Protein AF-A0A455B3C9-F1 (afdb_monomer_lite)

Organism: Physeter macrocephalus (NCBI:txid9755)

Radius of gyration: 35.67 Å; chains: 1; bounding box: 88×61×58 Å

pLDDT: mean 70.64, std 20.66, range [33.12, 98.31]

Structure (mmCIF, N/CA/C/O backbone):
data_AF-A0A455B3C9-F1
#
_entry.id   AF-A0A455B3C9-F1
#
loop_
_atom_site.group_PDB
_atom_site.id
_atom_site.type_symbol
_atom_site.label_atom_id
_atom_site.label_alt_id
_atom_site.label_comp_id
_atom_site.label_asym_id
_atom_site.label_entity_id
_atom_site.label_seq_id
_atom_site.pdbx_PDB_ins_code
_atom_site.Cartn_x
_atom_site.Cartn_y
_atom_site.Cartn_z
_atom_site.occupancy
_atom_site.B_iso_or_equiv
_atom_site.auth_seq_id
_atom_site.auth_comp_id
_atom_site.auth_asym_id
_atom_site.auth_atom_id
_atom_site.pdbx_PDB_model_num
ATOM 1 N N . MET A 1 1 ? -5.446 11.887 10.266 1.00 84.44 1 MET A N 1
ATOM 2 C CA . MET A 1 1 ? -5.715 10.713 9.389 1.00 84.44 1 MET A CA 1
ATOM 3 C C . MET A 1 1 ? -7.217 10.439 9.291 1.00 84.44 1 MET A C 1
ATOM 5 O O . MET A 1 1 ? -7.715 10.047 8.249 1.00 84.44 1 MET A O 1
ATOM 9 N N . GLU A 1 2 ? -7.931 10.686 10.380 1.00 88.81 2 GLU A N 1
ATOM 10 C CA . GLU A 1 2 ? -9.371 10.615 10.605 1.00 88.81 2 GLU A CA 1
ATOM 11 C C . GLU A 1 2 ? -10.140 11.524 9.648 1.00 88.81 2 GLU A C 1
ATOM 13 O O . GLU A 1 2 ? -11.066 11.072 8.991 1.00 88.81 2 GLU A O 1
ATOM 18 N N . GLU A 1 3 ? -9.706 12.779 9.536 1.00 94.31 3 GLU A N 1
ATOM 19 C CA . GLU A 1 3 ? -10.306 13.787 8.661 1.00 94.31 3 GLU A CA 1
ATOM 20 C C . GLU A 1 3 ? -10.301 13.338 7.194 1.00 94.31 3 GLU A C 1
ATOM 22 O O . GLU A 1 3 ? -11.344 13.317 6.555 1.00 94.31 3 GLU A O 1
ATOM 27 N N . LEU A 1 4 ? -9.167 12.823 6.699 1.00 95.12 4 LEU A N 1
ATOM 28 C CA . LEU A 1 4 ? -9.070 12.243 5.353 1.00 95.12 4 LEU A CA 1
ATOM 29 C C . LEU A 1 4 ? -10.069 11.096 5.140 1.00 95.12 4 LEU A C 1
ATOM 31 O O . LEU A 1 4 ? -10.654 10.961 4.071 1.00 95.12 4 LEU A O 1
ATOM 35 N N . VAL A 1 5 ? -10.256 10.253 6.155 1.00 94.94 5 VAL A N 1
ATOM 36 C CA . VAL A 1 5 ? -11.179 9.114 6.108 1.00 94.94 5 VAL A CA 1
ATOM 37 C C . VAL A 1 5 ? -12.644 9.566 6.093 1.00 94.94 5 VAL A C 1
ATOM 39 O O . VAL A 1 5 ? -13.481 8.856 5.535 1.00 94.94 5 VAL A O 1
ATOM 42 N N . VAL A 1 6 ? -12.966 10.707 6.705 1.00 95.44 6 VAL A N 1
ATOM 43 C CA . VAL A 1 6 ? -14.303 11.321 6.669 1.00 95.44 6 VAL A CA 1
ATOM 44 C C . VAL A 1 6 ? -14.546 11.972 5.310 1.00 95.44 6 VAL A C 1
ATOM 46 O O . VAL A 1 6 ? -15.497 11.599 4.628 1.00 95.44 6 VAL A O 1
ATOM 49 N N . GLU A 1 7 ? -13.645 12.849 4.871 1.00 97.81 7 GLU A N 1
ATOM 50 C CA . GLU A 1 7 ? -13.755 13.557 3.588 1.00 97.81 7 GLU A CA 1
ATOM 51 C C . GLU A 1 7 ? -13.826 12.593 2.400 1.00 97.81 7 GLU A C 1
ATOM 53 O O . GLU A 1 7 ? -14.624 12.777 1.482 1.00 97.81 7 GLU A O 1
ATOM 58 N N . LEU A 1 8 ? -13.054 11.499 2.429 1.00 97.31 8 LEU A N 1
ATOM 59 C CA . LEU A 1 8 ? -13.097 10.508 1.358 1.00 97.31 8 LEU A CA 1
ATOM 60 C C . LEU A 1 8 ? -14.457 9.799 1.275 1.00 97.31 8 LEU A C 1
ATOM 62 O O . LEU A 1 8 ? -14.885 9.479 0.173 1.00 97.31 8 LEU A O 1
ATOM 66 N N . ARG A 1 9 ? -15.166 9.578 2.391 1.00 96.31 9 ARG A N 1
ATOM 67 C CA . ARG A 1 9 ? -16.527 9.003 2.350 1.00 96.31 9 ARG A CA 1
ATOM 68 C C . ARG A 1 9 ? -17.502 9.954 1.691 1.00 96.31 9 ARG A C 1
ATOM 70 O O . ARG A 1 9 ? -18.206 9.531 0.785 1.00 96.31 9 ARG A O 1
ATOM 77 N N . VAL A 1 10 ? -17.480 11.220 2.105 1.00 97.75 10 VAL A N 1
ATOM 78 C CA . VAL A 1 10 ? -18.330 12.265 1.523 1.00 97.75 10 VAL A CA 1
ATOM 79 C C . VAL A 1 10 ? -18.064 12.371 0.023 1.00 97.75 10 VAL A C 1
ATOM 81 O O . VAL A 1 10 ? -18.995 12.368 -0.775 1.00 97.75 10 VAL A O 1
ATOM 84 N N . PHE A 1 11 ? -16.795 12.367 -0.392 1.00 97.88 11 PHE A N 1
ATOM 85 C CA . PHE A 1 11 ? -16.436 12.359 -1.808 1.00 97.88 11 PHE A CA 1
ATOM 86 C C . PHE A 1 11 ? -16.989 11.136 -2.550 1.00 97.88 11 PHE A C 1
ATOM 88 O O . PHE A 1 11 ? -17.548 11.280 -3.636 1.00 97.88 11 PHE A O 1
ATOM 95 N N . LEU A 1 12 ? -16.863 9.931 -1.983 1.00 97.50 12 LEU A N 1
ATOM 96 C CA . LEU A 1 12 ? -17.436 8.735 -2.598 1.00 97.50 12 LEU A CA 1
ATOM 97 C C . LEU A 1 12 ? -18.965 8.824 -2.691 1.00 97.50 12 LEU A C 1
ATOM 99 O O . LEU A 1 12 ? -19.493 8.447 -3.729 1.00 97.50 12 LEU A O 1
ATOM 103 N N . GLU A 1 13 ? -19.664 9.347 -1.685 1.00 97.19 13 GLU A N 1
ATOM 104 C CA . GLU A 1 13 ? -21.121 9.563 -1.731 1.00 97.19 13 GLU A CA 1
ATOM 105 C C . GLU A 1 13 ? -21.513 10.547 -2.839 1.00 97.19 13 GLU A C 1
ATOM 107 O O . GLU A 1 13 ? -22.425 10.273 -3.615 1.00 97.19 13 GLU A O 1
ATOM 112 N N . LEU A 1 14 ? -20.770 11.644 -3.009 1.00 97.81 14 LEU A N 1
ATOM 113 C CA . LEU A 1 14 ? -20.999 12.581 -4.115 1.00 97.81 14 LEU A CA 1
ATOM 114 C C . LEU A 1 14 ? -20.873 11.893 -5.482 1.00 97.81 14 LEU A C 1
ATOM 116 O O . LEU A 1 14 ? -21.664 12.159 -6.385 1.00 97.81 14 LEU A O 1
ATOM 120 N N . LEU A 1 15 ? -19.936 10.949 -5.626 1.00 97.50 15 LEU A N 1
ATOM 121 C CA . LEU A 1 15 ? -19.786 10.173 -6.858 1.00 97.50 15 LEU A CA 1
ATOM 122 C C . LEU A 1 15 ? -20.971 9.230 -7.144 1.00 97.50 15 LEU A C 1
ATOM 124 O O . LEU A 1 15 ? -21.060 8.735 -8.264 1.00 97.50 15 LEU A O 1
ATOM 128 N N . ASP A 1 16 ? -21.859 8.927 -6.186 1.00 95.88 16 ASP A N 1
ATOM 129 C CA . ASP A 1 16 ? -23.080 8.137 -6.469 1.00 95.88 16 ASP A CA 1
ATOM 130 C C . ASP A 1 16 ? -24.089 8.903 -7.326 1.00 95.88 16 ASP A C 1
ATOM 132 O O . ASP A 1 16 ? -24.940 8.291 -7.972 1.00 95.88 16 ASP A O 1
ATOM 136 N N . HIS A 1 17 ? -23.981 10.230 -7.364 1.00 96.25 17 HIS A N 1
ATOM 137 C CA . HIS A 1 17 ? -24.862 11.092 -8.146 1.00 96.25 17 HIS A CA 1
ATOM 138 C C . HIS A 1 17 ? -24.338 11.374 -9.560 1.00 96.25 17 HIS A C 1
ATOM 140 O O . HIS A 1 17 ? -25.037 11.996 -10.358 1.00 96.25 17 HIS A O 1
ATOM 146 N N . GLU A 1 18 ? -23.141 10.889 -9.891 1.00 96.62 18 GLU A N 1
ATOM 147 C CA . GLU A 1 18 ? -22.470 11.146 -11.163 1.00 96.62 18 GLU A CA 1
ATOM 148 C C . GLU A 1 18 ? -22.542 9.948 -12.122 1.00 96.62 18 GLU A C 1
ATOM 150 O O . GLU A 1 18 ? -22.616 8.779 -11.727 1.00 96.62 18 GLU A O 1
ATOM 155 N N . TYR A 1 19 ? -22.453 10.224 -13.426 1.00 96.38 19 TYR A N 1
ATOM 156 C CA . TYR A 1 19 ? -22.346 9.175 -14.444 1.00 96.38 19 TYR A CA 1
ATOM 157 C C . TYR A 1 19 ? -20.912 8.637 -14.523 1.00 96.38 19 TYR A C 1
ATOM 159 O O . TYR A 1 19 ? -20.065 9.148 -15.255 1.00 96.38 19 TYR A O 1
ATOM 167 N N . LEU A 1 20 ? -20.641 7.566 -13.776 1.00 97.00 20 LEU A N 1
ATOM 168 C CA . LEU A 1 20 ? -19.334 6.902 -13.746 1.00 97.00 20 LEU A CA 1
ATOM 169 C C . LEU A 1 20 ? -19.211 5.797 -14.807 1.00 97.00 20 LEU A C 1
ATOM 171 O O . LEU A 1 20 ? -20.144 5.024 -15.043 1.00 97.00 20 LEU A O 1
ATOM 175 N N . THR A 1 21 ? -18.015 5.647 -15.382 1.00 98.00 21 THR A N 1
ATOM 176 C CA . THR A 1 21 ? -17.663 4.473 -16.199 1.00 98.00 21 THR A CA 1
ATOM 177 C C . THR A 1 21 ? -17.538 3.212 -15.328 1.00 98.00 21 THR A C 1
ATOM 179 O O . THR A 1 21 ? -17.332 3.307 -14.115 1.00 98.00 21 THR A O 1
ATOM 182 N N . SER A 1 22 ? -17.623 2.013 -15.929 1.00 97.81 22 SER A N 1
ATOM 183 C CA . SER A 1 22 ? -17.520 0.735 -15.184 1.00 97.81 22 SER A CA 1
ATOM 184 C C . SER A 1 22 ? -16.248 0.654 -14.343 1.00 97.81 22 SER A C 1
ATOM 186 O O . SER A 1 22 ? -16.307 0.36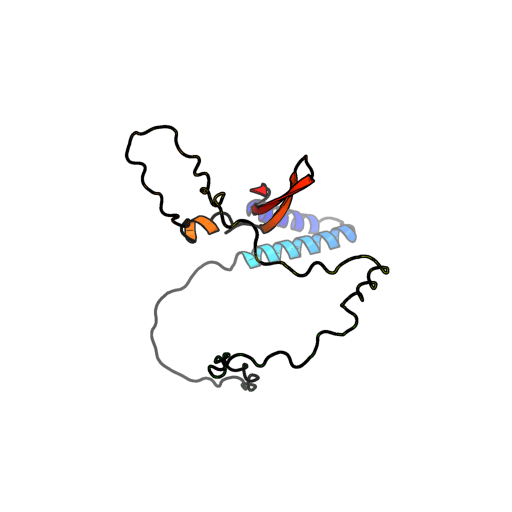9 -13.151 1.00 97.81 22 SER A O 1
ATOM 188 N N . ALA A 1 23 ? -15.109 1.016 -14.941 1.00 98.00 23 ALA A N 1
ATOM 189 C CA . ALA A 1 23 ? -13.817 0.995 -14.265 1.00 98.00 23 ALA A CA 1
ATOM 190 C C . ALA A 1 23 ? -13.790 1.908 -13.027 1.00 98.00 23 ALA A C 1
ATOM 192 O O . ALA A 1 23 ? -13.222 1.547 -11.998 1.00 98.00 23 ALA A O 1
ATOM 193 N N . VAL A 1 24 ? -14.428 3.083 -13.096 1.00 97.69 24 VAL A N 1
ATOM 194 C CA . VAL A 1 24 ? -14.485 4.015 -11.960 1.00 97.69 24 VAL A CA 1
ATOM 195 C C . VAL A 1 24 ? -15.407 3.482 -10.864 1.00 97.69 24 VAL A C 1
ATOM 197 O O . VAL A 1 24 ? -15.058 3.577 -9.690 1.00 97.69 24 VAL A O 1
ATOM 200 N N . ARG A 1 25 ? -16.532 2.850 -11.219 1.00 97.94 25 ARG A N 1
ATOM 201 C CA . ARG A 1 25 ? -17.429 2.202 -10.248 1.00 97.94 25 ARG A CA 1
ATOM 202 C C . ARG A 1 25 ? -16.743 1.047 -9.513 1.00 97.94 25 ARG A C 1
ATOM 204 O O . ARG A 1 25 ? -16.868 0.942 -8.296 1.00 97.94 25 ARG A O 1
ATOM 211 N N . GLU A 1 26 ? -15.981 0.223 -10.228 1.00 98.25 26 GLU A N 1
ATOM 212 C CA . GLU A 1 26 ? -15.182 -0.858 -9.636 1.00 98.25 26 GLU A CA 1
ATOM 213 C C . GLU A 1 26 ? -14.138 -0.307 -8.660 1.00 98.25 26 GLU A C 1
ATOM 215 O O . GLU A 1 26 ? -14.036 -0.772 -7.524 1.00 98.25 26 GLU A O 1
ATOM 220 N N . LYS A 1 27 ? -13.398 0.736 -9.057 1.00 98.25 27 LYS A N 1
ATOM 221 C CA . LYS A 1 27 ? -12.426 1.389 -8.167 1.00 98.25 27 LYS A CA 1
ATOM 222 C C . LYS A 1 27 ? -13.094 2.021 -6.952 1.00 98.25 27 LYS A C 1
ATOM 224 O O . LYS A 1 27 ? -12.587 1.857 -5.847 1.00 98.25 27 LYS A O 1
ATOM 229 N N . LYS A 1 28 ? -14.236 2.682 -7.132 1.00 98.06 28 LYS A N 1
ATOM 230 C CA . LYS A 1 28 ? -15.038 3.230 -6.038 1.00 98.06 28 LYS A CA 1
ATOM 231 C C . LYS A 1 28 ? -15.422 2.145 -5.029 1.00 98.06 28 LYS A C 1
ATOM 233 O O . LYS A 1 28 ? -15.175 2.331 -3.844 1.00 98.06 28 LYS A O 1
ATOM 238 N N . ALA A 1 29 ? -15.929 0.999 -5.489 1.00 97.88 29 ALA A N 1
ATOM 239 C CA . ALA A 1 29 ? -16.288 -0.119 -4.614 1.00 97.88 29 ALA A CA 1
ATOM 240 C C . ALA A 1 29 ? -15.087 -0.639 -3.803 1.00 97.88 29 ALA A C 1
ATOM 242 O O . ALA A 1 29 ? -15.203 -0.864 -2.599 1.00 97.88 29 ALA A O 1
ATOM 243 N N . VAL A 1 30 ? -13.915 -0.759 -4.436 1.00 98.31 30 VAL A N 1
ATOM 244 C CA . VAL A 1 30 ? -12.671 -1.147 -3.751 1.00 98.31 30 VAL A CA 1
ATOM 245 C C . VAL A 1 30 ? -12.286 -0.137 -2.665 1.00 98.31 30 VAL A C 1
ATOM 247 O O . VAL A 1 30 ? -11.903 -0.536 -1.566 1.00 98.31 30 VAL A O 1
ATOM 250 N N . ILE A 1 31 ? -12.387 1.167 -2.942 1.00 97.81 31 ILE A N 1
ATOM 251 C CA . ILE A 1 31 ? -12.061 2.207 -1.954 1.00 97.81 31 ILE A CA 1
ATOM 252 C C . ILE A 1 31 ? -13.056 2.166 -0.783 1.00 97.81 31 ILE A C 1
ATOM 254 O O . ILE A 1 31 ? -12.631 2.267 0.370 1.00 97.81 31 ILE A O 1
ATOM 258 N N . THR A 1 32 ? -14.347 1.948 -1.046 1.00 97.19 32 THR A N 1
ATOM 259 C CA . THR A 1 32 ? -15.364 1.765 0.002 1.00 97.19 32 THR A CA 1
ATOM 260 C C . THR A 1 32 ? -15.032 0.581 0.918 1.00 97.19 32 THR A C 1
ATOM 262 O O . THR A 1 32 ? -15.076 0.733 2.139 1.00 97.19 32 THR A O 1
ATOM 265 N N . ASP A 1 33 ? -14.631 -0.571 0.367 1.00 97.38 33 ASP A N 1
ATOM 266 C CA . ASP A 1 33 ? -14.218 -1.739 1.165 1.00 97.38 33 ASP A CA 1
ATOM 267 C C . ASP A 1 33 ? -13.002 -1.435 2.056 1.00 97.38 33 ASP A C 1
ATOM 269 O O . ASP A 1 33 ? -12.996 -1.727 3.255 1.00 97.38 33 ASP A O 1
ATOM 273 N N . ILE A 1 34 ? -11.986 -0.773 1.493 1.00 96.62 34 ILE A N 1
ATOM 274 C CA . ILE A 1 34 ? -10.800 -0.348 2.247 1.00 96.62 34 ILE A CA 1
ATOM 275 C C . ILE A 1 34 ? -11.208 0.548 3.427 1.00 96.62 34 ILE A C 1
ATOM 277 O O . ILE A 1 34 ? -10.729 0.350 4.547 1.00 96.62 34 ILE A O 1
ATOM 281 N N . LEU A 1 35 ? -12.113 1.504 3.206 1.00 95.38 35 LEU A N 1
ATOM 282 C CA . LEU A 1 35 ? -12.594 2.421 4.242 1.00 95.38 35 LEU A CA 1
ATOM 283 C C . LEU A 1 35 ? -13.369 1.723 5.367 1.00 95.38 35 LEU A C 1
ATOM 285 O O . LEU A 1 35 ? -13.281 2.174 6.516 1.00 95.38 35 LEU A O 1
ATOM 289 N N . LEU A 1 36 ? -14.103 0.649 5.059 1.00 94.00 36 LEU A N 1
ATOM 290 C CA . LEU A 1 36 ? -14.791 -0.186 6.049 1.00 94.00 36 LEU A CA 1
ATOM 291 C C . LEU A 1 36 ? -13.791 -0.977 6.897 1.00 94.00 36 LEU A C 1
ATOM 293 O O . LEU A 1 36 ? -13.886 -0.970 8.125 1.00 94.00 36 LEU A O 1
ATOM 297 N N . ARG A 1 37 ? -12.778 -1.590 6.272 1.00 94.12 37 ARG A N 1
ATOM 298 C CA . ARG A 1 37 ? -11.732 -2.338 6.993 1.00 94.12 37 ARG A CA 1
ATOM 299 C C . ARG A 1 37 ? -10.916 -1.446 7.925 1.00 94.12 37 ARG A C 1
ATOM 301 O O . ARG A 1 37 ? -10.655 -1.831 9.063 1.00 94.12 37 ARG A O 1
ATOM 308 N N . ILE A 1 38 ? -10.569 -0.236 7.480 1.00 90.75 38 ILE A N 1
ATOM 309 C CA . ILE A 1 38 ? -9.867 0.747 8.321 1.00 90.75 38 ILE A CA 1
ATOM 310 C C . ILE A 1 38 ? -10.720 1.127 9.541 1.00 90.75 38 ILE A C 1
ATOM 312 O O . ILE A 1 38 ? -10.197 1.205 10.649 1.00 90.75 38 ILE A O 1
ATOM 316 N N . GLN A 1 39 ? -12.033 1.315 9.387 1.00 86.12 39 GLN A N 1
ATOM 317 C CA . GLN A 1 39 ? -12.909 1.622 10.525 1.00 86.12 39 GLN A CA 1
ATOM 318 C C . GLN A 1 39 ? -13.109 0.443 11.470 1.00 86.12 39 GLN A C 1
ATOM 320 O O . GLN A 1 39 ? -13.068 0.634 12.682 1.00 86.12 39 GLN A O 1
ATOM 325 N N . SER A 1 40 ? -13.266 -0.768 10.935 1.00 84.12 40 SER A N 1
ATOM 326 C CA . SER A 1 40 ? -13.375 -1.979 11.749 1.00 84.12 40 SER A CA 1
ATOM 327 C C . SER A 1 40 ? -12.121 -2.212 12.594 1.00 84.12 40 SER A C 1
ATOM 329 O O . SER A 1 40 ? -12.233 -2.682 13.722 1.00 84.12 40 SER A O 1
ATOM 331 N N . SER A 1 41 ? -10.937 -1.848 12.089 1.00 75.12 41 SER A N 1
ATOM 332 C CA . SER A 1 41 ? -9.684 -1.941 12.854 1.00 75.12 41 SER A CA 1
ATOM 333 C C . SER A 1 41 ? -9.601 -0.958 14.028 1.00 75.12 41 SER A C 1
ATOM 335 O O . SER A 1 41 ? -8.832 -1.177 14.957 1.00 75.12 41 SER A O 1
ATOM 337 N N . LYS A 1 42 ? -10.417 0.103 14.020 1.00 66.00 42 LYS A N 1
ATOM 338 C CA . LYS A 1 42 ? -10.416 1.162 15.039 1.00 66.00 42 LYS A CA 1
ATOM 339 C C . LYS A 1 42 ? -11.341 0.887 16.230 1.00 66.00 42 LYS A C 1
ATOM 341 O O . LYS A 1 42 ? -11.329 1.655 17.183 1.00 66.00 42 LYS A O 1
ATOM 346 N N . GLY A 1 43 ? -12.140 -0.181 16.170 1.00 55.25 43 GLY A N 1
ATOM 347 C CA . GLY A 1 43 ? -13.103 -0.565 17.208 1.00 55.25 43 GLY A CA 1
ATOM 348 C C . GLY A 1 43 ? -12.549 -1.469 18.313 1.00 55.25 43 GLY A C 1
ATOM 349 O O . GLY A 1 43 ? -13.331 -1.967 19.115 1.00 55.25 43 GLY A O 1
ATOM 350 N N . PHE A 1 44 ? -11.237 -1.714 18.355 1.00 45.91 44 PHE A N 1
ATOM 351 C CA . PHE A 1 44 ? -10.608 -2.576 19.358 1.00 45.91 44 PHE A CA 1
ATOM 352 C C . PHE A 1 44 ? -9.673 -1.774 20.265 1.00 45.91 44 PHE A C 1
ATOM 354 O O . PHE A 1 44 ? -8.482 -2.031 20.285 1.00 45.91 44 PHE A O 1
ATOM 361 N N . GLU A 1 45 ? -10.200 -0.788 20.992 1.00 48.22 45 GLU A N 1
ATOM 362 C CA . GLU A 1 45 ? -9.607 -0.311 22.248 1.00 48.22 45 GLU A CA 1
ATOM 363 C C . GLU A 1 45 ? -10.721 0.197 23.181 1.00 48.22 45 GLU A C 1
ATOM 365 O O . GLU A 1 45 ? -11.625 0.896 22.730 1.00 48.22 45 GLU A O 1
ATOM 370 N N . VAL A 1 46 ? -10.601 -0.164 24.472 1.00 40.25 46 VAL A N 1
ATOM 371 C CA . VAL A 1 46 ? -11.473 0.046 25.662 1.00 40.25 46 VAL A CA 1
ATOM 372 C C . VAL A 1 46 ? -12.075 -1.296 26.123 1.00 40.25 46 VAL A C 1
ATOM 374 O O . VAL A 1 46 ? -13.103 -1.739 25.630 1.00 40.25 46 VAL A O 1
ATOM 377 N N . LYS A 1 47 ? -11.312 -2.106 26.873 1.00 40.62 47 LYS A N 1
ATOM 378 C CA . LYS A 1 47 ? -11.070 -2.048 28.336 1.00 40.62 47 LYS A CA 1
ATOM 379 C C . LYS A 1 47 ? -12.223 -2.671 29.125 1.00 40.62 47 LYS A C 1
ATOM 381 O O . LYS A 1 47 ? -13.281 -2.079 29.188 1.00 40.62 47 LYS A O 1
ATOM 386 N N . ASP A 1 48 ? -11.933 -3.792 29.784 1.00 33.12 48 ASP A N 1
ATOM 387 C CA . ASP A 1 48 ? -12.354 -4.150 31.149 1.00 33.12 48 ASP A CA 1
ATOM 388 C C . ASP A 1 48 ? -11.637 -5.462 31.525 1.00 33.12 48 ASP A C 1
ATOM 390 O O . ASP A 1 48 ? -11.471 -6.325 30.674 1.00 33.12 48 ASP A O 1
ATOM 394 N N . HIS A 1 49 ? -11.184 -5.776 32.732 1.00 34.41 49 HIS A N 1
ATOM 395 C CA . HIS A 1 49 ? -10.809 -5.082 33.961 1.00 34.41 49 HIS A CA 1
ATOM 396 C C . HIS A 1 49 ? -10.196 -6.219 34.818 1.00 34.41 49 HIS A C 1
ATOM 398 O O . HIS A 1 49 ? -10.654 -7.363 34.762 1.00 34.41 49 HIS A O 1
ATOM 404 N N . ALA A 1 50 ? -9.154 -5.955 35.609 1.00 42.66 50 ALA A N 1
ATOM 405 C CA . ALA A 1 50 ? -8.737 -6.907 36.635 1.00 42.66 50 ALA A CA 1
ATOM 406 C C . ALA A 1 50 ? -9.816 -6.975 37.730 1.00 42.66 50 ALA A C 1
ATOM 408 O O . ALA A 1 50 ? -10.041 -5.972 38.401 1.00 42.66 50 ALA A O 1
ATOM 409 N N . ALA A 1 51 ? -10.450 -8.137 37.912 1.00 33.34 51 ALA A N 1
ATOM 410 C CA . ALA A 1 51 ? -10.936 -8.656 39.197 1.00 33.34 51 ALA A CA 1
ATOM 411 C C . ALA A 1 51 ? -11.529 -10.065 39.019 1.00 33.34 51 ALA A C 1
ATOM 413 O O . ALA A 1 51 ? -12.535 -10.263 38.345 1.00 33.34 51 ALA A O 1
ATOM 414 N N . LYS A 1 52 ? -10.908 -11.041 39.683 1.00 38.03 52 LYS A N 1
ATOM 415 C CA . LYS A 1 52 ? -11.486 -12.352 40.010 1.00 38.03 52 LYS A CA 1
ATOM 416 C C . LYS A 1 52 ? -12.732 -12.130 40.895 1.00 38.03 52 LYS A C 1
ATOM 418 O O . LYS A 1 52 ? -12.649 -11.326 41.825 1.00 38.03 52 LYS A O 1
ATOM 423 N N . PRO A 1 53 ? -13.853 -12.828 40.655 1.00 36.44 53 PRO A N 1
ATOM 424 C CA . PRO A 1 53 ? -14.270 -13.830 41.638 1.00 36.44 53 PRO A CA 1
ATOM 425 C C . PRO A 1 53 ? -14.834 -15.117 41.009 1.00 36.44 53 PRO A C 1
ATOM 427 O O . PRO A 1 53 ? -15.228 -15.173 39.850 1.00 36.44 53 PRO A O 1
ATOM 430 N N . GLU A 1 54 ? -14.801 -16.174 41.815 1.00 34.91 54 GLU A N 1
ATOM 431 C CA . GLU A 1 54 ? -15.077 -17.569 41.476 1.00 34.91 54 GLU A CA 1
ATOM 432 C C . GLU A 1 54 ? -16.568 -17.961 41.560 1.00 34.91 54 GLU A C 1
ATOM 434 O O . GLU A 1 54 ? -17.3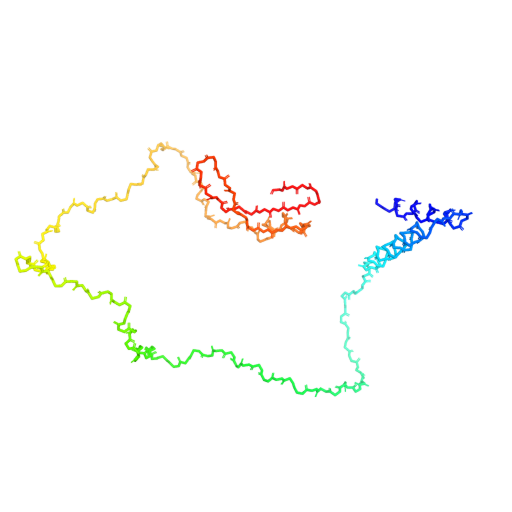44 -17.348 42.293 1.00 34.91 54 GLU A O 1
ATOM 439 N N . THR A 1 55 ? -16.862 -19.121 40.943 1.00 41.22 55 THR A N 1
ATOM 440 C CA . THR A 1 55 ? -17.956 -20.101 41.193 1.00 41.22 55 THR A CA 1
ATOM 441 C C . THR A 1 55 ? -19.248 -19.985 40.342 1.00 41.22 55 THR A C 1
ATOM 443 O O . THR A 1 55 ? -19.483 -18.967 39.702 1.00 41.22 55 THR A O 1
ATOM 446 N N . PRO A 1 56 ? -20.045 -21.070 40.199 1.00 55.72 56 PRO A N 1
ATOM 447 C CA . PRO A 1 56 ? -19.846 -22.099 39.168 1.00 55.72 56 PRO A CA 1
ATOM 448 C C . PRO A 1 56 ? -21.146 -22.391 38.383 1.00 55.72 56 PRO A C 1
ATOM 450 O O . PRO A 1 56 ? -22.218 -22.423 38.974 1.00 55.72 56 PRO A O 1
ATOM 453 N N . ASN A 1 57 ? -21.092 -22.691 37.080 1.00 33.28 57 ASN A N 1
ATOM 454 C CA . ASN A 1 57 ? -22.051 -23.636 36.484 1.00 33.28 57 ASN A CA 1
ATOM 455 C C . ASN A 1 57 ? -21.707 -24.041 35.050 1.00 33.28 57 ASN A C 1
ATOM 457 O O . ASN A 1 57 ? -21.374 -23.222 34.198 1.00 33.28 57 ASN A O 1
ATOM 461 N N . SER A 1 58 ? -21.817 -25.349 34.842 1.00 49.25 58 SER A N 1
ATOM 462 C CA . SER A 1 58 ? -21.512 -26.126 33.649 1.00 49.25 58 SER A CA 1
ATOM 463 C C . SER A 1 58 ? -22.337 -25.758 32.416 1.00 49.25 58 SER A C 1
ATOM 465 O O . SER A 1 58 ? -23.565 -25.734 32.465 1.00 49.25 58 SER A O 1
ATOM 467 N N . LEU A 1 59 ? -21.656 -25.679 31.273 1.00 47.81 59 LEU A N 1
ATOM 468 C CA . LEU A 1 59 ? -22.187 -26.068 29.964 1.00 47.81 59 LEU A CA 1
ATOM 469 C C . LEU A 1 59 ? -21.190 -27.047 29.313 1.00 47.81 59 LEU A C 1
ATOM 471 O O . LEU A 1 59 ? -19.994 -26.970 29.606 1.00 47.81 59 LEU A O 1
ATOM 475 N N . PRO A 1 60 ? -21.658 -28.019 28.508 1.00 42.69 60 PRO A N 1
ATOM 476 C CA . PRO A 1 60 ? -20.848 -29.162 28.105 1.00 42.69 60 PRO A CA 1
ATOM 477 C C . PRO A 1 60 ? -19.785 -28.746 27.085 1.00 42.69 60 PRO A C 1
ATOM 479 O O . PRO A 1 60 ? -20.062 -28.007 26.141 1.00 42.69 60 PRO A O 1
ATOM 482 N N . ALA A 1 61 ? -18.562 -29.235 27.288 1.00 55.88 61 ALA A N 1
ATOM 483 C CA . ALA A 1 61 ? -17.449 -28.998 26.383 1.00 55.88 61 ALA A CA 1
ATOM 484 C C . ALA A 1 61 ? -17.718 -29.637 25.004 1.00 55.88 61 ALA A C 1
ATOM 486 O O . ALA A 1 61 ? -18.280 -30.737 24.943 1.00 55.88 61 ALA A O 1
ATOM 487 N N . PRO A 1 62 ? -17.304 -28.991 23.898 1.00 51.75 62 PRO A N 1
ATOM 488 C CA . PRO A 1 62 ? -17.333 -29.613 22.579 1.00 51.75 62 PRO A CA 1
ATOM 489 C C . PRO A 1 62 ? -16.484 -30.898 22.589 1.00 51.75 62 PRO A C 1
ATOM 491 O O . PRO A 1 62 ? -15.536 -30.984 23.377 1.00 51.75 62 PRO A O 1
ATOM 494 N N . PRO A 1 63 ? -16.808 -31.902 21.750 1.00 52.69 63 PRO A N 1
ATOM 495 C CA . PRO A 1 63 ? -16.096 -33.175 21.727 1.00 52.69 63 PRO A CA 1
ATOM 496 C C . PRO A 1 63 ? -14.601 -32.928 21.513 1.00 52.69 63 PRO A C 1
ATOM 498 O O . PRO A 1 63 ? -14.176 -32.477 20.450 1.00 52.69 63 PRO A O 1
ATOM 501 N N . GLN A 1 64 ? -13.809 -33.189 22.553 1.00 56.69 64 GLN A N 1
ATOM 502 C CA . GLN A 1 64 ? -12.360 -33.112 22.469 1.00 56.69 64 GLN A CA 1
ATOM 503 C C . GLN A 1 64 ? -11.888 -34.274 21.599 1.00 56.69 64 GLN A C 1
ATOM 505 O O . GLN A 1 64 ? -11.977 -35.436 21.994 1.00 56.69 64 GLN A O 1
ATOM 510 N N . MET A 1 65 ? -11.397 -33.966 20.401 1.00 47.09 65 MET A N 1
ATOM 511 C CA . MET A 1 65 ? -10.519 -34.896 19.703 1.00 47.09 65 MET A CA 1
ATOM 512 C C . MET A 1 65 ? -9.270 -35.097 20.571 1.00 47.09 65 MET A C 1
ATOM 514 O O . MET A 1 65 ? -8.728 -34.097 21.052 1.00 47.09 65 MET A O 1
ATOM 518 N N . PRO A 1 66 ? -8.797 -36.336 20.793 1.00 59.06 66 PRO A N 1
ATOM 519 C CA . PRO A 1 66 ? -7.537 -36.536 21.487 1.00 59.06 66 PRO A CA 1
ATOM 520 C C . PRO A 1 66 ? -6.431 -35.844 20.686 1.00 59.06 66 PRO A C 1
ATOM 522 O O . PRO A 1 66 ? -6.250 -36.095 19.493 1.00 59.06 66 PRO A O 1
ATOM 525 N N . LEU A 1 67 ? -5.739 -34.920 21.350 1.00 54.38 67 LEU A N 1
ATOM 526 C CA . LEU A 1 67 ? -4.544 -34.273 20.828 1.00 54.38 67 LEU A CA 1
ATOM 527 C C . LEU A 1 67 ? -3.517 -35.378 20.510 1.00 54.38 67 LEU A C 1
ATOM 529 O O . LEU A 1 67 ? -3.362 -36.282 21.335 1.00 54.38 67 LEU A O 1
ATOM 533 N N . PRO A 1 68 ? -2.815 -35.352 19.363 1.00 64.19 68 PRO A N 1
ATOM 534 C CA . PRO A 1 68 ? -1.668 -36.234 19.177 1.00 64.19 68 PRO A CA 1
ATOM 535 C C . PRO A 1 68 ? -0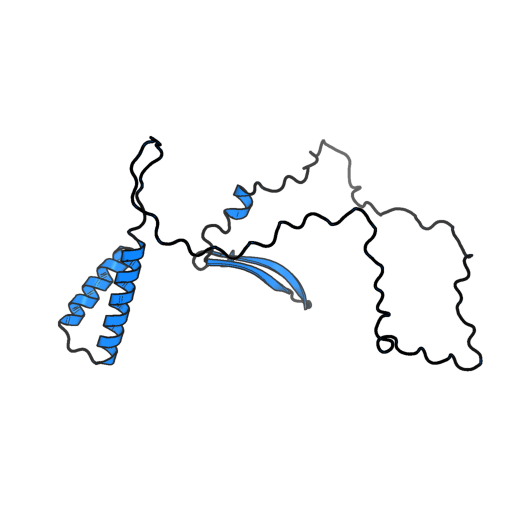.677 -36.016 20.328 1.00 64.19 68 PRO A C 1
ATOM 537 O O . PRO A 1 68 ? -0.430 -34.872 20.719 1.00 64.19 68 PRO A O 1
ATOM 540 N N . GLU A 1 69 ? -0.148 -37.106 20.894 1.00 64.56 69 GLU A N 1
ATOM 541 C CA . GLU A 1 69 ? 0.832 -37.036 21.978 1.00 64.56 69 GLU A CA 1
ATOM 542 C C . GLU A 1 69 ? 2.011 -36.157 21.553 1.00 64.56 69 GLU A C 1
ATOM 544 O O . GLU A 1 69 ? 2.694 -36.415 20.560 1.00 64.56 69 GLU A O 1
ATOM 549 N N . ILE A 1 70 ? 2.229 -35.092 22.321 1.00 60.31 70 ILE A N 1
ATOM 550 C CA . ILE A 1 70 ? 3.422 -34.260 22.222 1.00 60.31 70 ILE A CA 1
ATOM 551 C C . ILE A 1 70 ? 4.611 -35.179 22.536 1.00 60.31 70 ILE A C 1
ATOM 553 O O . ILE A 1 70 ? 4.596 -35.817 23.594 1.00 60.31 70 ILE A O 1
ATOM 557 N N . PRO A 1 71 ? 5.635 -35.274 21.667 1.00 55.34 71 PRO A N 1
ATOM 558 C CA . PRO A 1 71 ? 6.830 -36.045 21.975 1.00 55.34 71 PRO A CA 1
ATOM 559 C C . PRO A 1 71 ? 7.403 -35.569 23.309 1.00 55.34 71 PRO A C 1
ATOM 561 O O . PRO A 1 71 ? 7.558 -34.365 23.527 1.00 55.34 71 PRO A O 1
ATOM 564 N N . GLN A 1 72 ? 7.655 -36.513 24.214 1.00 58.81 72 GLN A N 1
ATOM 565 C CA . GLN A 1 72 ? 8.132 -36.235 25.566 1.00 58.81 72 GLN A CA 1
ATOM 566 C C . GLN A 1 72 ? 9.345 -35.285 25.539 1.00 58.81 72 GLN A C 1
ATOM 568 O O . GLN A 1 72 ? 10.181 -35.401 24.637 1.00 58.81 72 GLN A O 1
ATOM 573 N N . PRO A 1 73 ? 9.478 -34.357 26.510 1.00 48.22 73 PRO A N 1
ATOM 574 C CA . PRO A 1 73 ? 10.690 -33.566 26.669 1.00 48.22 73 PRO A CA 1
ATOM 575 C C . PRO A 1 73 ? 11.898 -34.497 26.693 1.00 48.22 73 PRO A C 1
ATOM 577 O O . PRO A 1 73 ? 11.911 -35.460 27.457 1.00 48.22 73 PRO A O 1
ATOM 580 N N . TRP A 1 74 ? 12.878 -34.214 25.836 1.00 55.50 74 TRP A N 1
ATOM 581 C CA . TRP A 1 74 ? 14.136 -34.941 25.727 1.00 55.50 74 TRP A CA 1
ATOM 582 C C . TRP A 1 74 ? 14.833 -34.986 27.090 1.00 55.50 74 TRP A C 1
ATOM 584 O O . TRP A 1 74 ? 15.613 -34.100 27.436 1.00 55.50 74 TRP A O 1
ATOM 594 N N . LEU A 1 75 ? 14.542 -36.014 27.886 1.00 55.41 75 LEU A N 1
ATOM 595 C CA . LEU A 1 75 ? 15.436 -36.419 28.954 1.00 55.41 75 LEU A CA 1
ATOM 596 C C . LEU A 1 75 ? 16.747 -36.814 28.266 1.00 55.41 75 LEU A C 1
ATOM 598 O O . LEU A 1 75 ? 16.698 -37.576 27.294 1.00 55.41 75 LEU A O 1
ATOM 602 N N . PRO A 1 76 ? 17.904 -36.289 28.702 1.00 55.91 76 PRO A N 1
ATOM 603 C CA . PRO A 1 76 ? 19.169 -36.763 28.174 1.00 55.91 76 PRO A CA 1
ATOM 604 C C . PRO A 1 76 ? 19.234 -38.270 28.460 1.00 55.91 76 PRO A C 1
ATOM 606 O O . PRO A 1 76 ? 19.063 -38.663 29.619 1.00 55.91 76 PRO A O 1
ATOM 609 N N . PRO A 1 77 ? 19.399 -39.129 27.438 1.00 51.00 77 PRO A N 1
ATOM 610 C CA . PRO A 1 77 ? 19.646 -40.531 27.698 1.00 51.00 77 PRO A CA 1
ATOM 611 C C . PRO A 1 77 ? 20.925 -40.638 28.528 1.00 51.00 77 PRO A C 1
ATOM 613 O O . PRO A 1 77 ? 21.862 -39.865 28.334 1.00 51.00 77 PRO A O 1
ATOM 616 N N . ASP A 1 78 ? 20.855 -41.560 29.482 1.00 55.34 78 ASP A N 1
ATOM 617 C CA . ASP A 1 78 ? 21.902 -42.146 30.312 1.00 55.34 78 ASP A CA 1
ATOM 618 C C . ASP A 1 78 ? 23.339 -41.683 30.013 1.00 55.34 78 ASP A C 1
ATOM 620 O O . ASP A 1 78 ? 23.803 -41.700 28.874 1.00 55.34 78 ASP A O 1
ATOM 624 N N . SER A 1 79 ? 24.042 -41.297 31.077 1.00 58.03 79 SER A N 1
ATOM 625 C CA . SER A 1 79 ? 25.421 -40.806 31.128 1.00 58.03 79 SER A CA 1
ATOM 626 C C . SER A 1 79 ? 26.448 -41.838 30.644 1.00 58.03 79 SER A C 1
ATOM 628 O O . SER A 1 79 ? 27.276 -42.332 31.407 1.00 58.03 79 SER A O 1
ATOM 630 N N . GLY A 1 80 ? 26.411 -42.148 29.357 1.00 68.00 80 GLY A N 1
ATOM 631 C CA . GLY A 1 80 ? 27.439 -42.856 28.616 1.00 68.00 80 GLY A CA 1
ATOM 632 C C . GLY A 1 80 ? 27.937 -41.972 27.474 1.00 68.00 80 GLY A C 1
ATOM 633 O O . GLY A 1 80 ? 27.165 -41.176 26.932 1.00 68.00 80 GLY A O 1
ATOM 634 N N . PRO A 1 81 ? 29.224 -42.061 27.095 1.00 66.94 81 PRO A N 1
ATOM 635 C CA . PRO A 1 81 ? 29.698 -41.387 25.896 1.00 66.94 81 PRO A CA 1
ATOM 636 C C . PRO A 1 81 ? 28.838 -41.830 24.697 1.00 66.94 81 PRO A C 1
ATOM 638 O O . PRO A 1 81 ? 28.497 -43.014 24.606 1.00 66.94 81 PRO A O 1
ATOM 641 N N . PRO A 1 82 ? 28.464 -40.908 23.790 1.00 63.62 82 PRO A N 1
ATOM 642 C CA . PRO A 1 82 ? 27.703 -41.266 22.599 1.00 63.62 82 PRO A CA 1
ATOM 643 C C . PRO A 1 82 ? 28.446 -42.370 21.831 1.00 63.62 82 PRO A C 1
ATOM 645 O O . PRO A 1 82 ? 29.682 -42.341 21.784 1.00 63.62 82 PRO A O 1
ATOM 648 N N . PRO A 1 83 ? 27.738 -43.353 21.242 1.00 66.44 83 PRO A N 1
ATOM 649 C CA . PRO A 1 83 ? 28.393 -44.395 20.467 1.00 66.44 83 PRO A CA 1
ATOM 650 C C . PRO A 1 83 ? 29.206 -43.741 19.349 1.00 66.44 83 PRO A C 1
ATOM 652 O O . PRO A 1 83 ? 28.707 -42.865 18.638 1.00 66.44 83 PRO A O 1
ATOM 655 N N . LEU A 1 84 ? 30.470 -44.151 19.214 1.00 61.28 84 LEU A N 1
ATOM 656 C CA . LEU A 1 84 ? 31.302 -43.723 18.095 1.00 61.28 84 LEU A CA 1
ATOM 657 C C . LEU A 1 84 ? 30.577 -44.052 16.782 1.00 61.28 84 LEU A C 1
ATOM 659 O O . LEU A 1 84 ? 29.965 -45.121 16.684 1.00 61.28 84 LEU A O 1
ATOM 663 N N . PRO A 1 85 ? 30.628 -43.161 15.776 1.00 60.75 85 PRO A N 1
ATOM 664 C CA . PRO A 1 85 ? 30.041 -43.440 14.476 1.00 60.75 85 PRO A CA 1
ATOM 665 C C . PRO A 1 85 ? 30.612 -44.758 13.938 1.00 60.75 85 PRO A C 1
ATOM 667 O O . PRO A 1 85 ? 31.815 -44.889 13.733 1.00 60.75 85 PRO A O 1
ATOM 670 N N . THR A 1 86 ? 29.745 -45.752 13.735 1.00 58.00 86 THR A N 1
ATOM 671 C CA . THR A 1 86 ? 30.104 -47.058 13.153 1.00 58.00 86 THR A CA 1
ATOM 672 C C . THR A 1 86 ? 30.163 -47.021 11.627 1.00 58.00 86 THR A C 1
ATOM 674 O O . THR A 1 86 ? 30.568 -47.995 10.999 1.00 58.00 86 THR A O 1
ATOM 677 N N . SER A 1 87 ? 29.777 -45.896 11.024 1.00 58.50 87 SER A N 1
ATOM 678 C CA . SER A 1 87 ? 30.028 -45.610 9.618 1.00 58.50 87 SER A CA 1
ATOM 679 C C . SER A 1 87 ? 31.431 -45.034 9.499 1.00 58.50 87 SER A C 1
ATOM 681 O O . SER A 1 87 ? 31.676 -43.917 9.961 1.00 58.50 87 SER A O 1
ATOM 683 N N . SER A 1 88 ? 32.333 -45.750 8.830 1.00 60.94 88 SER A N 1
ATOM 684 C CA . SER A 1 88 ? 33.452 -45.082 8.171 1.00 60.94 88 SER A CA 1
ATOM 685 C C . SER A 1 88 ? 32.884 -43.969 7.280 1.00 60.94 88 SER A C 1
ATOM 687 O O . SER A 1 88 ? 31.790 -44.097 6.715 1.00 60.94 88 SER A O 1
ATOM 689 N N . LEU A 1 89 ? 33.575 -42.829 7.220 1.00 61.44 89 LEU A N 1
ATOM 690 C CA . LEU A 1 89 ? 33.271 -41.804 6.222 1.00 61.44 89 LEU A CA 1
ATOM 691 C C . LEU A 1 89 ? 33.282 -42.475 4.837 1.00 61.44 89 LEU A C 1
ATOM 693 O O . LEU A 1 89 ? 34.106 -43.365 4.637 1.00 61.44 89 LEU A O 1
ATOM 697 N N . PRO A 1 90 ? 32.402 -42.101 3.888 1.00 64.56 90 PRO A N 1
ATOM 698 C CA . PRO A 1 90 ? 32.444 -42.674 2.549 1.00 64.56 90 PRO A CA 1
ATOM 699 C C . PRO A 1 90 ? 33.866 -42.579 1.984 1.00 64.56 90 PRO A C 1
ATOM 701 O O . PRO A 1 90 ? 34.387 -41.474 1.828 1.00 64.56 90 PRO A O 1
ATOM 704 N N . GLU A 1 91 ? 34.466 -43.729 1.660 1.00 58.88 91 GLU A N 1
ATOM 705 C CA . GLU A 1 91 ? 35.851 -43.884 1.172 1.00 58.88 91 GLU A CA 1
ATOM 706 C C . GLU A 1 91 ? 36.174 -43.056 -0.094 1.00 58.88 91 GLU A C 1
ATOM 708 O O . GLU A 1 91 ? 37.307 -43.030 -0.551 1.00 58.88 91 GLU A O 1
ATOM 713 N N . GLY A 1 92 ? 35.180 -42.375 -0.675 1.00 60.06 92 GLY A N 1
ATOM 714 C CA . GLY A 1 92 ? 35.308 -41.511 -1.848 1.00 60.06 92 GLY A CA 1
ATOM 715 C C . GLY A 1 92 ? 35.411 -40.007 -1.566 1.00 60.06 92 GLY A C 1
ATOM 716 O O . GLY A 1 92 ? 35.435 -39.240 -2.524 1.00 60.06 92 GLY A O 1
ATOM 717 N N . TYR A 1 93 ? 35.430 -39.558 -0.302 1.00 59.81 93 TYR A N 1
ATOM 718 C CA . TYR A 1 93 ? 35.678 -38.141 0.047 1.00 59.81 93 TYR A CA 1
ATOM 719 C C . TYR A 1 93 ? 37.137 -37.836 0.408 1.00 59.81 93 TYR A C 1
ATOM 721 O O . TYR A 1 93 ? 37.489 -36.671 0.597 1.00 59.81 93 TYR A O 1
ATOM 729 N N . TYR A 1 94 ? 37.978 -38.865 0.508 1.00 70.00 94 TYR A N 1
ATOM 730 C CA . TYR A 1 94 ? 39.420 -38.701 0.595 1.00 70.00 94 TYR A CA 1
ATOM 731 C C . TYR A 1 94 ? 39.968 -38.777 -0.829 1.00 70.00 94 TYR A C 1
ATOM 733 O O . TYR A 1 94 ? 39.834 -39.806 -1.488 1.00 70.00 94 TYR A O 1
ATOM 741 N N . GLU A 1 95 ? 40.532 -37.681 -1.336 1.00 66.50 95 GLU A N 1
ATOM 742 C CA . GLU A 1 95 ? 41.341 -37.766 -2.548 1.00 66.50 95 GLU A CA 1
ATOM 743 C C . GLU A 1 95 ? 42.528 -38.683 -2.224 1.00 66.50 95 GLU A C 1
ATOM 745 O O . GLU A 1 95 ? 43.268 -38.431 -1.270 1.00 66.50 95 GLU A O 1
ATOM 750 N N . GLU A 1 96 ? 42.673 -39.789 -2.953 1.00 66.56 96 GLU A N 1
ATOM 751 C CA . GLU A 1 96 ? 43.814 -40.684 -2.795 1.00 66.56 96 GLU A CA 1
ATOM 752 C C . GLU A 1 96 ? 45.084 -39.877 -3.087 1.00 66.56 96 GLU A C 1
ATOM 754 O O . GLU A 1 96 ? 45.324 -39.458 -4.221 1.00 66.56 96 GLU A O 1
ATOM 759 N N . ALA A 1 97 ? 45.870 -39.590 -2.045 1.00 67.19 97 ALA A N 1
ATOM 760 C CA . ALA A 1 97 ? 47.105 -38.844 -2.203 1.00 67.19 97 ALA A CA 1
ATOM 761 C C . ALA A 1 97 ? 48.010 -39.615 -3.171 1.00 67.19 97 ALA A C 1
ATOM 763 O O . ALA A 1 97 ? 48.395 -40.754 -2.898 1.00 67.19 97 ALA A O 1
ATOM 764 N N . VAL A 1 98 ? 48.333 -38.987 -4.305 1.00 63.91 98 VAL A N 1
ATOM 765 C CA . VAL A 1 98 ? 49.239 -39.541 -5.315 1.00 63.91 98 VAL A CA 1
ATOM 766 C C . VAL A 1 98 ? 50.497 -40.056 -4.607 1.00 63.91 98 VAL A C 1
ATOM 768 O O . VAL A 1 98 ? 51.126 -39.276 -3.881 1.00 63.91 98 VAL A O 1
ATOM 771 N N . PRO A 1 99 ? 50.890 -41.333 -4.795 1.00 63.59 99 PRO A N 1
ATOM 772 C CA . PRO A 1 99 ? 52.125 -41.844 -4.227 1.00 63.59 99 PRO A CA 1
ATOM 773 C C . PRO A 1 99 ? 53.261 -40.917 -4.636 1.00 63.59 99 PRO A C 1
ATOM 775 O O . PRO A 1 99 ? 53.472 -40.675 -5.828 1.00 63.59 99 PRO A O 1
ATOM 778 N N . LEU A 1 100 ? 53.962 -40.354 -3.651 1.00 55.00 100 LEU A N 1
ATOM 779 C CA . LEU A 1 100 ? 55.084 -39.477 -3.934 1.00 55.00 100 LEU A CA 1
ATOM 780 C C . LEU A 1 100 ? 56.062 -40.236 -4.835 1.00 55.00 100 LEU A C 1
ATOM 782 O O . LEU A 1 100 ? 56.453 -41.365 -4.526 1.00 55.00 100 LEU A O 1
ATOM 786 N N . SER A 1 101 ? 56.418 -39.621 -5.964 1.00 58.12 101 SER A N 1
ATOM 787 C CA . SER A 1 101 ? 57.361 -40.170 -6.935 1.00 58.12 101 SER A CA 1
ATOM 788 C C . SER A 1 101 ? 58.586 -40.748 -6.216 1.00 58.12 101 SER A C 1
ATOM 790 O O . SER A 1 101 ? 59.036 -40.136 -5.238 1.00 58.12 101 SER A O 1
ATOM 792 N N . PRO A 1 102 ? 59.154 -41.881 -6.675 1.00 51.25 102 PRO A N 1
ATOM 793 C CA . PRO A 1 102 ? 60.325 -42.482 -6.041 1.00 51.25 102 PRO A CA 1
ATOM 794 C C . PRO A 1 102 ? 61.404 -41.419 -5.782 1.00 51.25 102 PRO A C 1
ATOM 796 O O . PRO A 1 102 ? 61.948 -40.849 -6.725 1.00 51.25 102 PRO A O 1
ATOM 799 N N . GLY A 1 103 ? 61.660 -41.103 -4.506 1.00 60.47 103 GLY A N 1
ATOM 800 C CA . GLY A 1 103 ? 62.645 -40.090 -4.102 1.00 60.47 103 GLY A CA 1
ATOM 801 C C . GLY A 1 103 ? 62.157 -38.952 -3.194 1.00 60.47 103 GLY A C 1
ATOM 802 O O . GLY A 1 103 ? 62.974 -38.103 -2.842 1.00 60.47 103 GLY A O 1
ATOM 803 N N . LYS A 1 104 ? 60.887 -38.907 -2.767 1.00 57.62 104 LYS A N 1
ATOM 804 C CA . LYS A 1 104 ? 60.434 -37.958 -1.729 1.00 57.62 104 LYS A CA 1
ATOM 805 C C . LYS A 1 104 ? 60.260 -38.675 -0.385 1.00 57.62 104 LYS A C 1
ATOM 807 O O . LYS A 1 104 ? 59.452 -39.591 -0.276 1.00 57.62 104 LYS A O 1
ATOM 812 N N . ALA A 1 105 ? 61.039 -38.282 0.622 1.00 58.84 105 ALA A N 1
ATOM 813 C CA . ALA A 1 105 ? 60.915 -38.832 1.970 1.00 58.84 105 ALA A CA 1
ATOM 814 C C . ALA A 1 105 ? 59.584 -38.385 2.610 1.00 58.84 105 ALA A C 1
ATOM 816 O O . ALA A 1 105 ? 59.209 -37.222 2.440 1.00 58.84 105 ALA A O 1
ATOM 817 N N . PRO A 1 106 ? 58.866 -39.270 3.324 1.00 55.50 106 PRO A N 1
ATOM 818 C CA . PRO A 1 106 ? 57.660 -38.890 4.048 1.00 55.50 106 PRO A CA 1
ATOM 819 C C . PRO A 1 106 ? 58.022 -37.903 5.163 1.00 55.50 106 PRO A C 1
ATOM 821 O O . PRO A 1 106 ? 58.915 -38.180 5.963 1.00 55.50 106 PRO A O 1
ATOM 824 N N . GLU A 1 107 ? 57.330 -36.765 5.230 1.00 57.94 107 GLU A N 1
ATOM 825 C CA . GLU A 1 107 ? 57.422 -35.845 6.366 1.00 57.94 107 GLU A CA 1
ATOM 826 C C . GLU A 1 107 ? 56.663 -36.451 7.552 1.00 57.94 107 GLU A C 1
ATOM 828 O O . GLU A 1 107 ? 55.513 -36.122 7.836 1.00 57.94 107 GLU A O 1
ATOM 833 N N . TYR A 1 108 ? 57.297 -37.410 8.228 1.00 53.09 108 TYR A N 1
ATOM 834 C CA . TYR A 1 108 ? 56.895 -37.778 9.576 1.00 53.09 108 TYR A CA 1
ATOM 835 C C . TYR A 1 108 ? 57.306 -36.630 10.498 1.00 53.09 108 TYR A C 1
ATOM 837 O O . TYR A 1 108 ? 58.447 -36.172 10.471 1.00 53.09 108 TYR A O 1
ATOM 845 N N . ILE A 1 109 ? 56.354 -36.141 11.288 1.00 51.62 109 ILE A N 1
ATOM 846 C CA . ILE A 1 109 ? 56.549 -35.056 12.248 1.00 51.62 109 ILE A CA 1
ATOM 847 C C . ILE A 1 109 ? 57.633 -35.490 13.243 1.00 51.62 109 ILE A C 1
ATOM 849 O O . ILE A 1 109 ? 57.379 -36.246 14.180 1.00 51.62 109 ILE A O 1
ATOM 853 N N . THR A 1 110 ? 58.863 -35.030 13.031 1.00 48.09 110 THR A N 1
ATOM 854 C CA . THR A 1 110 ? 59.933 -35.110 14.019 1.00 48.09 110 THR A CA 1
ATOM 855 C C . THR A 1 110 ? 59.626 -34.117 15.128 1.00 48.09 110 THR A C 1
ATOM 857 O O . THR A 1 110 ? 59.812 -32.911 14.979 1.00 48.09 110 THR A O 1
ATOM 860 N N . SER A 1 111 ? 59.146 -34.634 16.255 1.00 57.00 111 SER A N 1
ATOM 861 C CA . SER A 1 111 ? 59.006 -33.920 17.519 1.00 57.00 111 SER A CA 1
ATOM 862 C C . SER A 1 111 ? 60.383 -33.640 18.126 1.00 57.00 111 SER A C 1
ATOM 864 O O . SER A 1 111 ? 60.796 -34.372 19.020 1.00 57.00 111 SER A O 1
ATOM 866 N N . ASN A 1 112 ? 61.122 -32.663 17.593 1.00 57.81 112 ASN A N 1
ATOM 867 C CA . ASN A 1 112 ? 62.195 -31.950 18.300 1.00 57.81 112 ASN A CA 1
ATOM 868 C C . ASN A 1 112 ? 62.841 -30.893 17.390 1.00 57.81 112 ASN A C 1
ATOM 870 O O . ASN A 1 112 ? 63.859 -31.157 16.752 1.00 57.81 112 ASN A O 1
ATOM 874 N N . TYR A 1 113 ? 62.294 -29.678 17.382 1.00 53.12 113 TYR A N 1
ATOM 875 C CA . TYR A 1 113 ? 63.129 -28.485 17.266 1.00 53.12 113 TYR A CA 1
ATOM 876 C C . TYR A 1 113 ? 62.395 -27.284 17.873 1.00 53.12 113 TYR A C 1
ATOM 878 O O . TYR A 1 113 ? 61.398 -26.816 17.335 1.00 53.12 113 TYR A O 1
ATOM 886 N N . ASP A 1 114 ? 62.931 -26.843 19.009 1.00 48.19 114 ASP A N 1
ATOM 887 C CA . ASP A 1 114 ? 62.787 -25.506 19.580 1.00 48.19 114 ASP A CA 1
ATOM 888 C C . ASP A 1 114 ? 61.469 -25.146 20.284 1.00 48.19 114 ASP A C 1
ATOM 890 O O . ASP A 1 114 ? 60.740 -24.220 19.934 1.00 48.19 114 ASP A O 1
ATOM 894 N N . SER A 1 115 ? 61.229 -25.835 21.401 1.00 56.41 115 SER A N 1
ATOM 895 C CA . SER A 1 115 ? 60.683 -25.150 22.571 1.00 56.41 115 SER A CA 1
ATOM 896 C C . SER A 1 115 ? 61.727 -24.153 23.080 1.00 56.41 115 SER A C 1
ATOM 898 O O . SER A 1 115 ? 62.422 -24.472 24.035 1.00 56.41 115 SER A O 1
ATOM 900 N N . ASP A 1 116 ? 61.827 -22.977 22.459 1.00 49.62 116 ASP A N 1
ATOM 901 C CA . ASP A 1 116 ? 62.334 -21.778 23.126 1.00 49.62 116 ASP A CA 1
ATOM 902 C C . ASP A 1 116 ? 61.745 -20.483 22.525 1.00 49.62 116 ASP A C 1
ATOM 904 O O . ASP A 1 116 ? 62.025 -20.040 21.417 1.00 49.62 116 ASP A O 1
ATOM 908 N N . ALA A 1 117 ? 60.913 -19.856 23.359 1.00 57.47 117 ALA A N 1
ATOM 909 C CA . ALA A 1 117 ? 60.966 -18.424 23.641 1.00 57.47 117 ALA A CA 1
ATOM 910 C C . ALA A 1 117 ? 60.498 -17.385 22.595 1.00 57.47 117 ALA A C 1
ATOM 912 O O . ALA A 1 117 ? 60.983 -16.257 22.606 1.00 57.47 117 ALA A O 1
ATOM 913 N N . MET A 1 118 ? 59.439 -17.660 21.825 1.00 53.91 118 MET A N 1
ATOM 914 C CA . MET A 1 118 ? 58.496 -16.602 21.386 1.00 53.91 118 MET A CA 1
ATOM 915 C C . MET A 1 118 ? 57.030 -16.988 21.634 1.00 53.91 118 MET A C 1
ATOM 917 O O . MET A 1 118 ? 56.142 -16.785 20.815 1.00 53.91 118 MET A O 1
ATOM 921 N N . SER A 1 119 ? 56.757 -17.494 22.837 1.00 54.75 119 SER A N 1
ATOM 922 C CA . SER A 1 119 ? 55.472 -17.241 23.498 1.00 54.75 119 SER A CA 1
ATOM 923 C C . SER A 1 119 ? 55.613 -15.997 24.383 1.00 54.75 119 SER A C 1
ATOM 925 O O . SER A 1 119 ? 55.415 -16.054 25.596 1.00 54.75 119 SER A O 1
ATOM 927 N N . SER A 1 120 ? 56.027 -14.876 23.790 1.00 50.97 120 SER A N 1
ATOM 928 C CA . SER A 1 120 ? 56.027 -13.567 24.442 1.00 50.97 120 SER A CA 1
ATOM 929 C C . SER A 1 120 ? 54.729 -12.839 24.099 1.00 50.97 120 SER A C 1
ATOM 931 O O . SER A 1 120 ? 54.502 -12.470 22.953 1.00 50.97 120 SER A O 1
ATOM 933 N N . SER A 1 121 ? 53.900 -12.706 25.131 1.00 57.88 121 SER A N 1
ATOM 934 C CA . SER A 1 121 ? 52.867 -11.701 25.384 1.00 57.88 121 SER A CA 1
ATOM 935 C C . S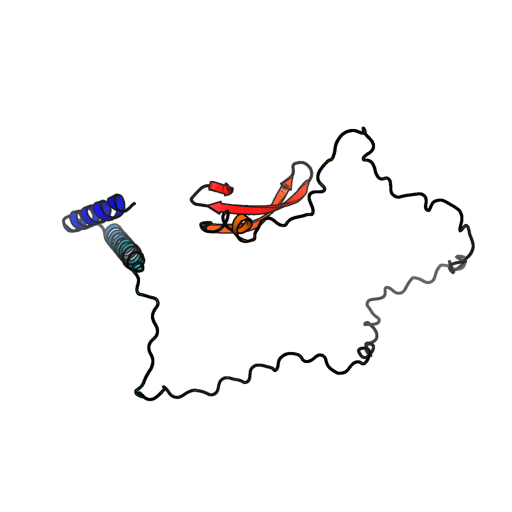ER A 1 121 ? 52.072 -11.116 24.214 1.00 57.88 121 SER A C 1
ATOM 937 O O . SER A 1 121 ? 52.537 -10.287 23.443 1.00 57.88 121 SER A O 1
ATOM 939 N N . TYR A 1 122 ? 50.785 -11.461 24.239 1.00 49.38 122 TYR A N 1
ATOM 940 C CA . TYR A 1 122 ? 49.650 -10.549 24.085 1.00 49.38 122 TYR A CA 1
ATOM 941 C C . TYR A 1 122 ? 50.029 -9.060 24.265 1.00 49.38 122 TYR A C 1
ATOM 943 O O . TYR A 1 122 ? 50.220 -8.596 25.388 1.00 49.38 122 TYR A O 1
ATOM 951 N N . GLU A 1 123 ? 50.135 -8.328 23.156 1.00 48.78 123 GLU A N 1
ATOM 952 C CA . GLU A 1 123 ? 50.246 -6.866 23.120 1.00 48.78 123 GLU A CA 1
ATOM 953 C C . GLU A 1 123 ? 48.940 -6.248 23.638 1.00 48.78 123 GLU A C 1
ATOM 955 O O . GLU A 1 123 ? 47.919 -6.200 22.945 1.00 48.78 123 GLU A O 1
ATOM 960 N N . SER A 1 124 ? 48.972 -5.811 24.895 1.00 63.88 124 SER A N 1
ATOM 961 C CA . SER A 1 124 ? 47.972 -4.939 25.498 1.00 63.88 124 SER A CA 1
ATOM 962 C C . SER A 1 124 ? 48.384 -3.491 25.238 1.00 63.88 124 SER A C 1
ATOM 964 O O . SER A 1 124 ? 48.988 -2.867 26.102 1.00 63.88 124 SER A O 1
ATOM 966 N N . TYR A 1 125 ? 48.049 -2.943 24.068 1.00 52.97 125 TYR A N 1
ATOM 967 C CA . TYR A 1 125 ? 48.137 -1.496 23.851 1.00 52.97 125 TYR A CA 1
ATOM 968 C C . TYR A 1 125 ? 46.918 -0.801 24.473 1.00 52.97 125 TYR A C 1
ATOM 970 O O . TYR A 1 125 ? 45.892 -0.624 23.819 1.00 52.97 125 TYR A O 1
ATOM 978 N N . ASP A 1 126 ? 47.046 -0.439 25.746 1.00 59.06 126 ASP A N 1
ATOM 979 C CA . ASP A 1 126 ? 46.487 0.799 26.305 1.00 59.06 126 ASP A CA 1
ATOM 980 C C . ASP A 1 126 ? 47.434 1.246 27.425 1.00 59.06 126 ASP A C 1
ATOM 982 O O . ASP A 1 126 ? 47.203 1.008 28.609 1.00 59.06 126 ASP A O 1
ATOM 986 N N . GLU A 1 127 ? 48.578 1.797 27.022 1.00 47.03 127 GLU A N 1
ATOM 987 C CA . GLU A 1 127 ? 49.466 2.535 27.915 1.00 47.03 127 GLU A CA 1
ATOM 988 C C . GLU A 1 127 ? 49.676 3.924 27.312 1.00 47.03 127 GLU A C 1
ATOM 990 O O . GLU A 1 127 ? 50.648 4.183 26.617 1.00 47.03 127 GLU A O 1
ATOM 995 N N . GLU A 1 128 ? 48.711 4.807 27.560 1.00 52.69 128 GLU A N 1
ATOM 996 C CA . GLU A 1 128 ? 48.924 6.252 27.546 1.00 52.69 128 GLU A CA 1
ATOM 997 C C . GLU A 1 128 ? 48.184 6.834 28.774 1.00 52.69 128 GLU A C 1
ATOM 999 O O . GLU A 1 128 ? 46.970 7.031 28.771 1.00 52.69 128 GLU A O 1
ATOM 1004 N N . GLU A 1 129 ? 48.970 7.050 29.830 1.00 47.84 129 GLU A N 1
ATOM 1005 C CA . GLU A 1 129 ? 48.794 7.940 30.992 1.00 47.84 129 GLU A CA 1
ATOM 1006 C C . GLU A 1 129 ? 47.741 7.662 32.094 1.00 47.84 129 GLU A C 1
ATOM 1008 O O . GLU A 1 129 ? 46.543 7.933 32.022 1.00 47.84 129 GLU A O 1
ATOM 1013 N N . GLU A 1 130 ? 48.310 7.215 33.217 1.00 51.16 130 GLU A N 1
ATOM 1014 C CA . GLU A 1 130 ? 48.025 7.595 34.602 1.00 51.16 130 GLU A CA 1
ATOM 1015 C C . GLU A 1 130 ? 47.382 8.989 34.769 1.00 51.16 130 GLU A C 1
ATOM 1017 O O . GLU A 1 130 ? 48.067 10.001 34.760 1.00 51.16 130 GLU A O 1
ATOM 1022 N N . ASP A 1 131 ? 46.064 9.042 34.985 1.00 47.72 131 ASP A N 1
ATOM 1023 C CA . ASP A 1 131 ? 45.474 9.641 36.191 1.00 47.72 131 ASP A CA 1
ATOM 1024 C C . ASP A 1 131 ? 43.941 9.474 36.230 1.00 47.72 131 ASP A C 1
ATOM 1026 O O . ASP A 1 131 ? 43.212 9.789 35.292 1.00 47.72 131 ASP A O 1
ATOM 1030 N N . GLY A 1 132 ? 43.421 9.039 37.382 1.00 46.22 132 GLY A N 1
ATOM 1031 C CA . GLY A 1 132 ? 42.007 9.212 37.735 1.00 46.22 132 GLY A CA 1
ATOM 1032 C C . GLY A 1 132 ? 41.057 8.044 37.440 1.00 46.22 132 GLY A C 1
ATOM 1033 O O . GLY A 1 132 ? 40.488 7.925 36.365 1.00 46.22 132 GLY A O 1
ATOM 1034 N N . LYS A 1 133 ? 40.772 7.246 38.483 1.00 49.94 133 LYS A N 1
ATOM 1035 C CA . LYS A 1 133 ? 39.518 6.494 38.754 1.00 49.94 133 LYS A CA 1
ATOM 1036 C C . LYS A 1 133 ? 38.488 6.422 37.600 1.00 49.94 133 LYS A C 1
ATOM 1038 O O . LYS A 1 133 ? 37.370 6.931 37.712 1.00 49.94 133 LYS A O 1
ATOM 1043 N N . GLY A 1 134 ? 38.812 5.694 36.538 1.00 49.25 134 GLY A N 1
ATOM 1044 C CA . GLY A 1 134 ? 37.866 5.325 35.491 1.00 49.25 134 GLY A CA 1
ATOM 1045 C C . GLY A 1 134 ? 37.022 4.146 35.956 1.00 49.25 134 GLY A C 1
ATOM 1046 O O . GLY A 1 134 ? 37.515 3.032 36.123 1.00 49.25 134 GLY A O 1
ATOM 1047 N N . LYS A 1 135 ? 35.739 4.385 36.227 1.00 49.88 135 LYS A N 1
ATOM 1048 C CA . LYS A 1 135 ? 34.760 3.342 36.548 1.00 49.88 135 LYS A CA 1
ATOM 1049 C C . LYS A 1 135 ? 34.837 2.246 35.481 1.00 49.88 135 LYS A C 1
ATOM 1051 O O . LYS A 1 135 ? 34.515 2.503 34.328 1.00 49.88 135 LYS A O 1
ATOM 1056 N N . LYS A 1 136 ? 35.209 1.026 35.881 1.00 51.47 136 LYS A N 1
ATOM 1057 C CA . LYS A 1 136 ? 35.017 -0.186 35.078 1.00 51.47 136 LYS A CA 1
ATOM 1058 C C . LYS A 1 136 ? 33.524 -0.280 34.775 1.00 51.47 136 LYS A C 1
ATOM 1060 O O . LYS A 1 136 ? 32.747 -0.706 35.633 1.00 51.47 136 LYS A O 1
ATOM 1065 N N . THR A 1 137 ? 33.098 0.170 33.600 1.00 56.12 137 THR A N 1
ATOM 1066 C CA . THR A 1 137 ? 31.763 -0.101 33.082 1.00 56.12 137 THR A CA 1
ATOM 1067 C C . THR A 1 137 ? 31.733 -1.588 32.772 1.00 56.12 137 THR A C 1
ATOM 1069 O O . THR A 1 137 ? 32.009 -2.042 31.668 1.00 56.12 137 THR A O 1
ATOM 1072 N N . ARG A 1 138 ? 31.438 -2.380 33.810 1.00 55.09 138 ARG A N 1
ATOM 1073 C CA . ARG A 1 138 ? 30.907 -3.733 33.665 1.00 55.09 138 ARG A CA 1
ATOM 1074 C C . ARG A 1 138 ? 29.898 -3.649 32.527 1.00 55.09 138 ARG A C 1
ATOM 1076 O O . ARG A 1 138 ? 29.034 -2.780 32.601 1.00 55.09 138 ARG A O 1
ATOM 1083 N N . HIS A 1 139 ? 30.066 -4.468 31.490 1.00 54.62 139 HIS A N 1
ATOM 1084 C CA . HIS A 1 139 ? 29.168 -4.563 30.342 1.00 54.62 139 HIS A CA 1
ATOM 1085 C C . HIS A 1 139 ? 27.737 -4.810 30.836 1.00 54.62 139 HIS A C 1
ATOM 1087 O O . HIS A 1 139 ? 27.283 -5.944 30.967 1.00 54.62 139 HIS A O 1
ATOM 1093 N N . GLN A 1 140 ? 27.053 -3.740 31.214 1.00 57.91 140 GLN A N 1
ATOM 1094 C CA . GLN A 1 140 ? 25.658 -3.750 31.563 1.00 57.91 140 GLN A CA 1
ATOM 1095 C C . GLN A 1 140 ? 24.969 -3.710 30.217 1.00 57.91 140 GLN A C 1
ATOM 1097 O O . GLN A 1 140 ? 24.973 -2.679 29.543 1.00 57.91 140 GLN A O 1
ATOM 1102 N N . TRP A 1 141 ? 24.462 -4.866 29.793 1.00 56.78 141 TRP A N 1
ATOM 1103 C CA . TRP A 1 141 ? 23.529 -4.921 28.683 1.00 56.78 141 TRP A CA 1
ATOM 1104 C C . TRP A 1 141 ? 22.479 -3.829 28.909 1.00 56.78 141 TRP A C 1
ATOM 1106 O O . TRP A 1 141 ? 21.954 -3.735 30.026 1.00 56.78 141 TRP A O 1
ATOM 1116 N N . PRO A 1 142 ? 22.214 -2.962 27.913 1.00 60.84 142 PRO A N 1
ATOM 1117 C CA . PRO A 1 142 ? 21.073 -2.065 27.983 1.00 60.84 142 PRO A CA 1
ATOM 1118 C C . PRO A 1 142 ? 19.857 -2.895 28.395 1.00 60.84 142 PRO A C 1
ATOM 1120 O O . PRO A 1 142 ? 19.692 -4.002 27.879 1.00 60.84 142 PRO A O 1
ATOM 1123 N N . SER A 1 143 ? 19.063 -2.404 29.354 1.00 62.06 143 SER A N 1
ATOM 1124 C CA . SER A 1 143 ? 17.834 -3.093 29.771 1.00 62.06 143 SER A CA 1
ATOM 1125 C C . SER A 1 143 ? 17.053 -3.518 28.524 1.00 62.06 143 SER A C 1
ATOM 1127 O O . SER A 1 143 ? 17.002 -2.760 27.550 1.00 62.06 143 SER A O 1
ATOM 1129 N N . GLU A 1 144 ? 16.464 -4.713 28.533 1.00 58.22 144 GLU A N 1
ATOM 1130 C CA . GLU A 1 144 ? 15.672 -5.254 27.417 1.00 58.22 144 GLU A CA 1
ATOM 1131 C C . GLU A 1 144 ? 14.639 -4.219 26.926 1.00 58.22 144 GLU A C 1
ATOM 1133 O O . GLU A 1 144 ? 14.483 -3.977 25.727 1.00 58.22 144 GLU A O 1
ATOM 1138 N N . GLU A 1 145 ? 14.090 -3.466 27.878 1.00 56.75 145 GLU A N 1
ATOM 1139 C CA . GLU A 1 145 ? 13.165 -2.345 27.711 1.00 56.75 145 GLU A CA 1
ATOM 1140 C C . GLU A 1 145 ? 13.729 -1.182 26.875 1.00 56.75 145 GLU A C 1
ATOM 1142 O O . GLU A 1 145 ? 13.008 -0.599 26.065 1.00 56.75 145 GLU A O 1
ATOM 1147 N N . ALA A 1 146 ? 15.017 -0.861 27.039 1.00 58.03 146 ALA A N 1
ATOM 1148 C CA . ALA A 1 146 ? 15.707 0.203 26.310 1.00 58.03 146 ALA A CA 1
ATOM 1149 C C . ALA A 1 146 ? 16.146 -0.243 24.906 1.00 58.03 146 ALA A C 1
ATOM 1151 O O . ALA A 1 146 ? 16.269 0.582 24.002 1.00 58.03 146 ALA A O 1
ATOM 1152 N N . SER A 1 147 ? 16.377 -1.545 24.710 1.00 63.03 147 SER A N 1
ATOM 1153 C CA . SER A 1 147 ? 16.825 -2.099 23.426 1.00 63.03 147 SER A CA 1
ATOM 1154 C C . SER A 1 147 ? 15.687 -2.287 22.417 1.00 63.03 147 SER A C 1
ATOM 1156 O O . SER A 1 147 ? 15.895 -2.144 21.212 1.00 63.03 147 SER A O 1
ATOM 1158 N N . MET A 1 148 ? 14.473 -2.564 22.899 1.00 66.88 148 MET A N 1
ATOM 1159 C CA . MET A 1 148 ? 13.331 -2.861 22.036 1.00 66.88 148 MET A CA 1
ATOM 1160 C C . MET A 1 148 ? 12.495 -1.637 21.666 1.00 66.88 148 MET A C 1
ATOM 1162 O O . MET A 1 148 ? 11.757 -1.698 20.688 1.00 66.88 148 MET A O 1
ATOM 1166 N N . ASP A 1 149 ? 12.604 -0.522 22.392 1.00 72.31 149 ASP A N 1
ATOM 1167 C CA . ASP A 1 149 ? 11.787 0.675 22.132 1.00 72.31 149 ASP A CA 1
ATOM 1168 C C . ASP A 1 149 ? 11.956 1.215 20.701 1.00 72.31 149 ASP A C 1
ATOM 1170 O O . ASP A 1 149 ? 10.992 1.624 20.055 1.00 72.31 149 ASP A O 1
ATOM 1174 N N . LEU A 1 150 ? 13.167 1.074 20.154 1.00 72.50 150 LEU A N 1
ATOM 1175 C CA . LEU A 1 150 ? 13.507 1.413 18.769 1.00 72.50 150 LEU A CA 1
ATOM 1176 C C . LEU A 1 150 ? 12.657 0.668 17.727 1.00 72.50 150 LEU A C 1
ATOM 1178 O O . LEU A 1 150 ? 12.449 1.190 16.631 1.00 72.50 150 LEU A O 1
ATOM 1182 N N . VAL A 1 151 ? 12.172 -0.535 18.047 1.00 83.94 151 VAL A N 1
ATOM 1183 C CA . VAL A 1 151 ? 11.492 -1.426 17.095 1.00 83.94 151 VAL A CA 1
ATOM 1184 C C . VAL A 1 151 ? 10.003 -1.623 17.380 1.00 83.94 151 VAL A C 1
ATOM 1186 O O . VAL A 1 151 ? 9.329 -2.231 16.552 1.00 83.94 151 VAL A O 1
ATOM 1189 N N . LYS A 1 152 ? 9.465 -1.093 18.490 1.00 85.00 152 LYS A N 1
ATOM 1190 C CA . LYS A 1 152 ? 8.063 -1.315 18.911 1.00 85.00 152 LYS A CA 1
ATOM 1191 C C . LYS A 1 152 ? 7.029 -0.922 17.850 1.00 85.00 152 LYS A C 1
ATOM 1193 O O . LYS A 1 152 ? 6.061 -1.647 17.662 1.00 85.00 152 LYS A O 1
ATOM 1198 N N . ASP A 1 153 ? 7.287 0.155 17.107 1.00 88.06 153 ASP A N 1
ATOM 1199 C CA . ASP A 1 153 ? 6.407 0.635 16.026 1.00 88.06 153 ASP A CA 1
ATOM 1200 C C . ASP A 1 153 ? 7.041 0.479 14.633 1.00 88.06 153 ASP A C 1
ATOM 1202 O O . ASP A 1 153 ? 6.670 1.164 13.673 1.00 88.06 153 ASP A O 1
ATOM 1206 N N . ALA A 1 154 ? 8.067 -0.363 14.509 1.00 92.06 154 ALA A N 1
ATOM 1207 C CA . ALA A 1 154 ? 8.722 -0.579 13.231 1.00 92.06 154 ALA A CA 1
ATOM 1208 C C . ALA A 1 154 ? 7.842 -1.433 12.310 1.00 92.06 154 ALA A C 1
ATOM 1210 O O . ALA A 1 154 ? 7.340 -2.487 12.690 1.00 92.06 154 ALA A O 1
ATOM 1211 N N . LYS A 1 155 ? 7.716 -1.011 11.051 1.00 92.25 155 LYS A N 1
ATOM 1212 C CA . LYS A 1 155 ? 7.101 -1.816 9.986 1.00 92.25 155 LYS A CA 1
ATOM 1213 C C . LYS A 1 155 ? 8.021 -2.945 9.537 1.00 92.25 155 LYS A C 1
ATOM 1215 O O . LYS A 1 155 ? 7.545 -4.001 9.135 1.00 92.25 155 LYS A O 1
ATOM 1220 N N . ILE A 1 156 ? 9.333 -2.703 9.558 1.00 93.94 156 ILE A N 1
ATOM 1221 C CA . ILE A 1 156 ? 10.361 -3.686 9.202 1.00 93.94 156 ILE A CA 1
ATOM 1222 C C . ILE A 1 156 ? 11.491 -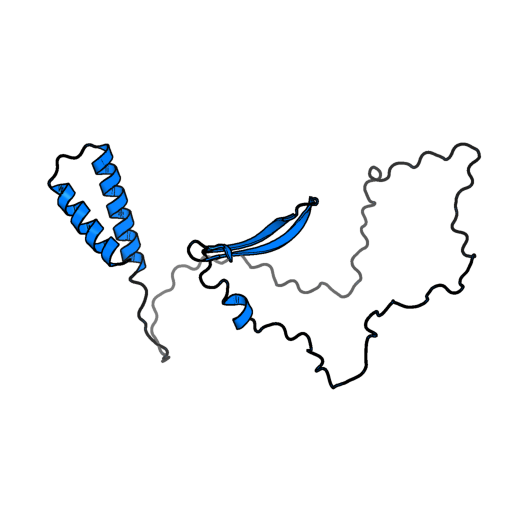3.595 10.221 1.00 93.94 156 ILE A C 1
ATOM 1224 O O . ILE A 1 156 ? 11.981 -2.505 10.502 1.00 93.94 156 ILE A O 1
ATOM 1228 N N . CYS A 1 157 ? 11.918 -4.745 10.734 1.00 94.44 157 CYS A N 1
ATOM 1229 C CA . CYS A 1 157 ? 13.095 -4.893 11.578 1.00 94.44 157 CYS A CA 1
ATOM 1230 C C . CYS A 1 157 ? 13.842 -6.155 11.135 1.00 94.44 157 CYS A C 1
ATOM 1232 O O . CYS A 1 157 ? 13.329 -7.265 11.280 1.00 94.44 157 CYS A O 1
ATOM 1234 N N . ALA A 1 158 ? 15.014 -5.994 10.525 1.00 94.81 158 ALA A N 1
ATOM 1235 C CA . ALA A 1 158 ? 15.790 -7.115 10.002 1.00 94.81 158 ALA A CA 1
ATOM 1236 C C . ALA A 1 158 ? 17.284 -6.802 9.981 1.00 94.81 158 ALA A C 1
ATOM 1238 O O . ALA A 1 158 ? 17.693 -5.659 9.798 1.00 94.81 158 ALA A O 1
ATOM 1239 N N . PHE A 1 159 ? 18.116 -7.834 10.100 1.00 96.19 159 PHE A N 1
ATOM 1240 C CA . PHE A 1 159 ? 19.545 -7.689 9.852 1.00 96.19 159 PHE A CA 1
ATOM 1241 C C . PHE A 1 159 ? 19.837 -7.785 8.357 1.00 96.19 159 PHE A C 1
ATOM 1243 O O . PHE A 1 159 ? 19.561 -8.813 7.741 1.00 96.19 159 PHE A O 1
ATOM 1250 N N . LEU A 1 160 ? 20.443 -6.743 7.792 1.00 96.62 160 LEU A N 1
ATOM 1251 C CA . LEU A 1 160 ? 20.838 -6.687 6.385 1.00 96.62 160 LEU A CA 1
ATOM 1252 C C . LEU A 1 160 ? 22.354 -6.524 6.254 1.00 96.62 160 LEU A C 1
ATOM 1254 O O . LEU A 1 160 ? 23.028 -5.995 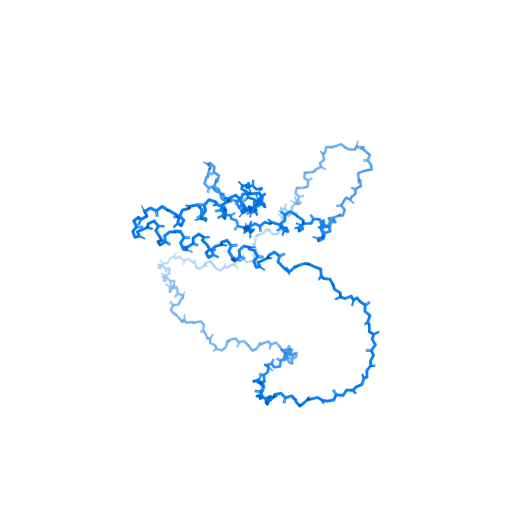7.140 1.00 96.62 160 LEU A O 1
ATOM 1258 N N . LEU A 1 161 ? 22.901 -6.975 5.125 1.00 96.81 161 LEU A N 1
ATOM 1259 C CA . LEU A 1 161 ? 24.298 -6.747 4.768 1.00 96.81 161 LEU A CA 1
ATOM 1260 C C . LEU A 1 161 ? 24.414 -5.465 3.943 1.00 96.81 161 LEU A C 1
ATOM 1262 O O . LEU A 1 161 ? 23.842 -5.350 2.860 1.00 96.81 161 LEU A O 1
ATOM 1266 N N . ARG A 1 162 ? 25.203 -4.506 4.428 1.00 95.25 162 ARG A N 1
ATOM 1267 C CA . ARG A 1 162 ? 25.530 -3.273 3.705 1.00 95.25 162 ARG A CA 1
ATOM 1268 C C . ARG A 1 162 ? 26.904 -3.394 3.052 1.00 95.25 162 ARG A C 1
ATOM 1270 O O . ARG A 1 162 ? 27.889 -3.659 3.740 1.00 95.25 162 ARG A O 1
ATOM 1277 N N . LYS A 1 163 ? 26.982 -3.151 1.740 1.00 96.56 163 LYS A N 1
ATOM 1278 C CA . LYS A 1 163 ? 28.249 -3.116 0.990 1.00 96.56 163 LYS A CA 1
ATOM 1279 C C . LYS A 1 163 ? 28.985 -1.794 1.225 1.00 96.56 163 LYS A C 1
ATOM 1281 O O . LYS A 1 163 ? 28.410 -0.722 1.034 1.00 96.56 163 LYS A O 1
ATOM 1286 N N . LYS A 1 164 ? 30.262 -1.853 1.600 1.00 93.75 164 LYS A N 1
ATOM 1287 C CA . LYS A 1 164 ? 31.172 -0.698 1.717 1.00 93.75 164 LYS A CA 1
ATOM 1288 C C . LYS A 1 164 ? 31.916 -0.454 0.393 1.00 93.75 164 LYS A C 1
ATOM 1290 O O . LYS A 1 164 ? 32.030 -1.353 -0.438 1.00 93.75 164 LYS A O 1
ATOM 1295 N N . ARG A 1 165 ? 32.495 0.746 0.220 1.00 91.94 165 ARG A N 1
ATOM 1296 C CA . ARG A 1 165 ? 33.251 1.167 -0.987 1.00 91.94 165 ARG A CA 1
ATOM 1297 C C . ARG A 1 165 ? 34.451 0.279 -1.368 1.00 91.94 165 ARG A C 1
ATOM 1299 O O . ARG A 1 165 ? 34.921 0.369 -2.490 1.00 91.94 165 ARG A O 1
ATOM 1306 N N . PHE A 1 166 ? 34.912 -0.581 -0.458 1.00 93.31 166 PHE A N 1
ATOM 1307 C CA . PHE A 1 166 ? 36.034 -1.510 -0.660 1.00 93.31 166 PHE A CA 1
ATOM 1308 C C . PHE A 1 166 ? 35.605 -2.986 -0.696 1.00 93.31 166 PHE A C 1
ATOM 1310 O O . PHE A 1 166 ? 36.394 -3.869 -0.385 1.00 93.31 166 PHE A O 1
ATOM 1317 N N . GLY A 1 167 ? 34.333 -3.276 -0.988 1.00 94.19 167 GLY A N 1
ATOM 1318 C CA . GLY A 1 167 ? 33.841 -4.655 -1.115 1.00 94.19 167 GLY A CA 1
ATOM 1319 C C . GLY A 1 167 ? 33.613 -5.399 0.206 1.00 94.19 167 GLY A C 1
ATOM 1320 O O . GLY A 1 167 ? 33.068 -6.496 0.189 1.00 94.19 167 GLY A O 1
ATOM 1321 N N . GLN A 1 168 ? 33.956 -4.796 1.346 1.00 96.62 168 GLN A N 1
ATOM 1322 C CA . GLN A 1 168 ? 33.595 -5.314 2.666 1.00 96.62 168 GLN A CA 1
ATOM 1323 C C . GLN A 1 168 ? 32.080 -5.219 2.893 1.00 96.62 168 GLN A C 1
ATOM 1325 O O . GLN A 1 168 ? 31.458 -4.213 2.539 1.00 96.62 168 GLN A O 1
ATOM 1330 N N . TRP A 1 169 ? 31.504 -6.242 3.523 1.00 97.50 169 TRP A N 1
ATOM 1331 C CA . TRP A 1 169 ? 30.105 -6.267 3.945 1.00 97.50 169 TRP A CA 1
ATOM 1332 C C . TRP A 1 169 ? 30.011 -6.134 5.460 1.00 97.50 169 TRP A C 1
ATOM 1334 O O . TRP A 1 169 ? 30.788 -6.744 6.191 1.00 97.50 169 TRP A O 1
ATOM 1344 N N . THR A 1 170 ? 29.045 -5.356 5.936 1.00 97.12 170 THR A N 1
ATOM 1345 C CA . THR A 1 170 ? 28.767 -5.214 7.369 1.00 97.12 170 THR A CA 1
ATOM 1346 C C . THR A 1 170 ? 27.316 -5.574 7.638 1.00 97.12 170 THR A C 1
ATOM 1348 O O . THR A 1 170 ? 26.420 -5.055 6.972 1.00 97.12 170 THR A O 1
ATOM 1351 N N . LYS A 1 171 ? 27.087 -6.464 8.609 1.00 96.62 171 LYS A N 1
ATOM 1352 C CA . LYS A 1 171 ? 25.751 -6.785 9.116 1.00 96.62 171 LYS A CA 1
ATOM 1353 C C . LYS A 1 171 ? 25.274 -5.633 9.998 1.00 96.62 171 LYS A C 1
ATOM 1355 O O . LYS A 1 171 ? 25.940 -5.300 10.973 1.00 96.62 171 LYS A O 1
ATOM 1360 N N . LEU A 1 172 ? 24.143 -5.034 9.649 1.00 95.31 172 LEU A N 1
ATOM 1361 C CA . LEU A 1 172 ? 23.520 -3.941 10.390 1.00 95.31 172 LEU A CA 1
ATOM 1362 C C . LEU A 1 172 ? 22.063 -4.304 10.681 1.00 95.31 172 LEU A C 1
ATOM 1364 O O . LEU A 1 172 ? 21.408 -4.928 9.847 1.00 95.31 172 LEU A O 1
ATOM 1368 N N . LEU A 1 173 ? 21.563 -3.920 11.854 1.00 93.75 173 LEU A N 1
ATOM 1369 C CA . LEU A 1 173 ? 20.130 -3.930 12.121 1.00 93.75 173 LEU A CA 1
ATOM 1370 C C . LEU A 1 173 ? 19.485 -2.775 11.351 1.00 93.75 173 LEU A C 1
ATOM 1372 O O . LEU A 1 173 ? 19.834 -1.621 11.572 1.00 93.75 173 LEU A O 1
ATOM 1376 N N . CYS A 1 174 ? 18.568 -3.084 10.444 1.00 94.19 174 CYS A N 1
ATOM 1377 C CA . CYS A 1 174 ? 17.805 -2.100 9.692 1.00 94.19 174 CYS A CA 1
ATOM 1378 C C . CYS A 1 174 ? 16.387 -2.032 10.243 1.00 94.19 174 CYS A C 1
ATOM 1380 O O . CYS A 1 174 ? 15.686 -3.049 10.285 1.00 94.19 174 CYS A O 1
ATOM 1382 N N . VAL A 1 175 ? 15.968 -0.827 10.624 1.00 94.75 175 VAL A N 1
ATOM 1383 C CA . VAL A 1 175 ? 14.646 -0.573 11.192 1.00 94.75 175 VAL A CA 1
ATOM 1384 C C . VAL A 1 175 ? 13.932 0.465 10.335 1.00 94.75 175 VAL A C 1
ATOM 1386 O O . VAL A 1 175 ? 14.444 1.556 10.107 1.00 94.75 175 VAL A O 1
ATOM 1389 N N . ILE A 1 176 ? 12.743 0.135 9.837 1.00 94.44 176 ILE A N 1
ATOM 1390 C CA . ILE A 1 176 ? 11.885 1.076 9.111 1.00 94.44 176 ILE A CA 1
ATOM 1391 C C . ILE A 1 176 ? 10.694 1.406 9.995 1.00 94.44 176 ILE A C 1
ATOM 1393 O O . ILE A 1 176 ? 9.833 0.553 10.215 1.00 94.44 176 ILE A O 1
ATOM 1397 N N . LYS A 1 177 ? 10.627 2.652 10.460 1.00 94.19 177 LYS A N 1
ATOM 1398 C CA . LYS A 1 177 ? 9.507 3.198 11.236 1.00 94.19 177 LYS A CA 1
ATOM 1399 C C . LYS A 1 177 ? 8.865 4.329 10.436 1.00 94.19 177 LYS A C 1
ATOM 1401 O O . LYS A 1 177 ? 9.555 5.180 9.876 1.00 94.19 177 LYS A O 1
ATOM 1406 N N . ASP A 1 178 ? 7.541 4.291 10.314 1.00 89.56 178 ASP A N 1
ATOM 1407 C CA . ASP A 1 178 ? 6.749 5.178 9.452 1.00 89.56 178 ASP A CA 1
ATOM 1408 C C . ASP A 1 178 ? 7.161 5.142 7.968 1.00 89.56 178 ASP A C 1
ATOM 1410 O O . ASP A 1 178 ? 6.703 4.274 7.216 1.00 89.56 178 ASP A O 1
ATOM 1414 N N . THR A 1 179 ? 7.997 6.094 7.548 1.00 91.00 179 THR A N 1
ATOM 1415 C CA . THR A 1 179 ? 8.581 6.251 6.202 1.00 91.00 179 THR A CA 1
ATOM 1416 C C . THR A 1 179 ? 10.084 6.546 6.265 1.00 91.00 179 THR A C 1
ATOM 1418 O O . THR A 1 179 ? 10.680 6.978 5.277 1.00 91.00 179 THR A O 1
ATOM 1421 N N . LYS A 1 180 ? 10.706 6.328 7.429 1.00 91.94 180 LYS A N 1
ATOM 1422 C CA . LYS A 1 180 ? 12.118 6.612 7.686 1.00 91.94 180 LYS A CA 1
ATOM 1423 C C . LYS A 1 180 ? 12.876 5.319 7.966 1.00 91.94 180 LYS A C 1
ATOM 1425 O O . LYS A 1 180 ? 12.383 4.438 8.668 1.00 91.94 180 LYS A O 1
ATOM 1430 N N . LEU A 1 181 ? 14.082 5.234 7.411 1.00 92.75 181 LEU A N 1
ATOM 1431 C CA . LEU A 1 181 ? 15.078 4.241 7.796 1.00 92.75 181 LEU A CA 1
ATOM 1432 C C . LEU A 1 181 ? 15.848 4.793 9.000 1.00 92.75 181 LEU A C 1
ATOM 1434 O O . LEU A 1 181 ? 16.381 5.903 8.912 1.00 92.75 181 LEU A O 1
ATOM 1438 N N . LEU A 1 182 ? 15.853 4.036 10.094 1.00 86.62 182 LEU A N 1
ATOM 1439 C CA . LEU A 1 182 ? 16.601 4.309 11.321 1.00 86.62 182 LEU A CA 1
ATOM 1440 C C . LEU A 1 182 ? 17.913 3.517 11.335 1.00 86.62 182 LEU A C 1
ATOM 1442 O O . LEU A 1 182 ? 17.918 2.366 10.830 1.00 86.62 182 LEU A O 1
#

Secondary structure (DSSP, 8-state):
-HHHHHHHHHHHHHGGGS---HHHHHHHHHHHHHHHHHHHHTT----------------PPP--PPPPPPPPP-PPP-SSPPPPP-SPPPTTSS--PPPP-TTPPP------S---S----------S---S--------PPPHHHHHGGGTTEEEEEEEEEEPTTS-EEEEEEEEETTEE-

Foldseek 3Di:
DVVCLVVVVVVLVVCVPDDDDPVVVVVSVVVVVVSVVVVVVVPPDDDDDDDDDDDDDDDDDDDDDDDPDDPDPDDPPDPDDDPDPPDDDPPPVDDPPDPPDPPDDDPDPDPDDDPDDPVDDDDPPDDDDDDDDDPPPPPDPDPPVVVCVQAPQFPDWDWDWDADPVRDTDTDTWTHHPHDID

Sequence (182 aa):
MEELVVELRVFLELLDHEYLTSAVREKKAVITDILLRIQSSKGFEVKDHAAKPETPNSLPAPPQMPLPEIPQPWLPPDSGPPPLPTSSLPEGYYEEAVPLSPGKAPEYITSNYDSDAMSSSYESYDEEEEDGKGKKTRHQWPSEEASMDLVKDAKICAFLLRKKRFGQWTKLLCVIKDTKLL

InterPro domains:
  IPR030113 Actin-filament associated protein [PTHR14338] (1-182)